Protein AF-A0A2R6R1I7-F1 (afdb_monomer_lite)

pLDDT: mean 73.55, std 19.51, range [26.84, 93.31]

Foldseek 3Di:
DPPPDDDDDDDDDDDDDDPDDDDDDDDDDDDDDDDPDPPPPPDDDPPDDPDPCPDDPCVVVVVVVVCLVVPFDWDQDPVRPIGGDDPPDDDDPVVLVVVVVVCLQQLHQFCVSVVVVVRCPCQVVQDCVNCVVVVVNVDHRRGRFCPRSNCVVPPPDDGDDD

Sequence (162 aa):
MENNIRYSFTTYVRVRNSSVEPTSQTNGLKSDGLSDSAKFEVKKFTFLPKMIFEKHAEFMYLRLVQDIISNGTPNDDRTGTGTLSKFGCQKVFWQGVVEELLWFIRGSTNAKVLQEKDIHIWDDNTSRDYLDSIGLVNREEGNLGPVYGFQWRHFGARPCSW

InterPro domains:
  IPR023451 Thymidylate synthase/dCMP hydroxymethylase domain [PF00303] (61-157)
  IPR036926 Thymidylate synthase/dCMP hydroxymethylase superfamily [G3DSA:3.30.572.10] (46-161)
  IPR036926 Thymidylate synthase/dCMP hydroxymethylase superfamily [SSF55831] (25-157)
  IPR045097 Thymidylate synthase/dCMP hydroxymethylase [PTHR11548] (1-158)

Radius of gyration: 28.65 Å; chains: 1; bounding box: 55×30×86 Å

Organism: Actinidia chinensis var. chinensis (NCBI:txid1590841)

Secondary structure (DSSP, 8-state):
-BTTB----------------------------------------TTS--------THHHHHHHHHHHHHHPEEE--TTSS-EEE-TT-----HHHHHHHHHHHHHT--BTHHHHTTT--TTHHHHSHHHHHHTT-TTSPTTB--SSHHHHHHSTTPPPP--

Structure (mmCIF, N/CA/C/O backbone):
data_AF-A0A2R6R1I7-F1
#
_entry.id   AF-A0A2R6R1I7-F1
#
loop_
_atom_site.group_PDB
_atom_site.id
_atom_site.type_symbol
_atom_site.label_atom_id
_atom_site.label_alt_id
_atom_site.label_comp_id
_atom_site.label_asym_id
_atom_site.label_entity_id
_atom_site.label_seq_id
_atom_site.pdbx_PDB_ins_code
_atom_site.Cartn_x
_atom_site.Cartn_y
_atom_site.Cartn_z
_atom_site.occupancy
_atom_site.B_iso_or_equiv
_atom_site.auth_seq_id
_atom_site.auth_comp_id
_atom_site.auth_asym_id
_atom_site.auth_atom_id
_atom_site.pdbx_PDB_model_num
ATOM 1 N N . MET A 1 1 ? -29.240 -5.486 5.825 1.00 53.81 1 MET A N 1
ATOM 2 C CA . MET A 1 1 ? -29.329 -4.332 4.904 1.00 53.81 1 MET A CA 1
ATOM 3 C C . MET A 1 1 ? -30.636 -4.483 4.175 1.00 53.81 1 MET A C 1
ATOM 5 O O . MET A 1 1 ? -30.867 -5.555 3.635 1.00 53.81 1 MET A O 1
ATOM 9 N N . GLU A 1 2 ? -31.474 -3.460 4.181 1.00 67.88 2 GLU A N 1
ATOM 10 C CA . GLU A 1 2 ? -32.740 -3.482 3.451 1.00 67.88 2 GLU A CA 1
ATOM 11 C C . GLU A 1 2 ? -32.912 -2.110 2.801 1.00 67.88 2 GLU A C 1
ATOM 13 O O . GLU A 1 2 ? -32.643 -1.091 3.436 1.00 67.88 2 GLU A O 1
ATOM 18 N N . ASN A 1 3 ? -33.237 -2.083 1.507 1.00 77.00 3 ASN A N 1
ATOM 19 C CA . ASN A 1 3 ? -33.401 -0.854 0.720 1.00 77.00 3 ASN A CA 1
ATOM 20 C C . ASN A 1 3 ? -32.234 0.148 0.835 1.00 77.00 3 ASN A C 1
ATOM 22 O O . ASN A 1 3 ? -32.446 1.349 0.970 1.00 77.00 3 ASN A O 1
ATOM 26 N N . ASN A 1 4 ? -30.989 -0.342 0.787 1.00 79.81 4 ASN A N 1
ATOM 27 C CA . ASN A 1 4 ? -29.769 0.475 0.893 1.00 79.81 4 ASN A CA 1
ATOM 28 C C . ASN A 1 4 ? -29.589 1.210 2.241 1.00 79.81 4 ASN A C 1
ATOM 30 O O . ASN A 1 4 ? -28.706 2.057 2.379 1.00 79.81 4 ASN A O 1
ATOM 34 N N . ILE A 1 5 ? -30.383 0.861 3.258 1.00 81.75 5 ILE A N 1
ATOM 35 C CA . ILE A 1 5 ? -30.270 1.390 4.617 1.00 81.75 5 ILE A CA 1
ATOM 36 C C . ILE A 1 5 ? -29.611 0.333 5.509 1.00 81.75 5 ILE A C 1
ATOM 38 O O . ILE A 1 5 ? -29.967 -0.854 5.515 1.00 81.75 5 ILE A O 1
ATOM 42 N N . ARG A 1 6 ? -28.605 0.772 6.273 1.00 81.75 6 ARG A N 1
ATOM 43 C CA . ARG A 1 6 ? -27.932 -0.040 7.292 1.00 81.75 6 ARG A CA 1
ATOM 44 C C . ARG A 1 6 ? -28.544 0.269 8.655 1.00 81.75 6 ARG A C 1
ATOM 46 O O . ARG A 1 6 ? -28.568 1.422 9.068 1.00 81.75 6 ARG A O 1
ATOM 53 N N . TYR A 1 7 ? -29.017 -0.763 9.343 1.00 81.12 7 TYR A N 1
ATOM 54 C CA . TYR A 1 7 ? -29.569 -0.689 10.694 1.00 81.12 7 TYR A CA 1
ATOM 55 C C . TYR A 1 7 ? -28.660 -1.440 11.675 1.00 81.12 7 TYR A C 1
ATOM 57 O O . TYR A 1 7 ? -28.006 -2.414 11.304 1.00 81.12 7 TYR A O 1
ATOM 65 N N . SER A 1 8 ? -28.629 -0.984 12.927 1.00 77.94 8 SER A N 1
ATOM 66 C CA . SER A 1 8 ? -27.982 -1.660 14.056 1.00 77.94 8 SER A CA 1
ATOM 67 C C . SER A 1 8 ? -28.920 -1.599 15.256 1.00 77.94 8 SER A C 1
ATOM 69 O O . SER A 1 8 ? -29.582 -0.583 15.468 1.00 77.94 8 SER A O 1
ATOM 71 N N . PHE A 1 9 ? -28.979 -2.671 16.041 1.00 78.94 9 PHE A N 1
ATOM 72 C CA . PHE A 1 9 ? -29.830 -2.752 17.225 1.00 78.94 9 PHE A CA 1
ATOM 73 C C . PHE A 1 9 ? -28.963 -2.709 18.483 1.00 78.94 9 PHE A C 1
ATOM 75 O O . PHE A 1 9 ? -28.085 -3.551 18.665 1.00 78.94 9 PHE A O 1
ATOM 82 N N . THR A 1 10 ? -29.230 -1.742 19.362 1.00 75.56 10 THR A N 1
ATOM 83 C CA . THR A 1 10 ? -28.538 -1.596 20.649 1.00 75.56 10 THR A CA 1
ATOM 84 C C . THR A 1 10 ? -29.565 -1.577 21.770 1.00 75.56 10 THR A C 1
ATOM 86 O O . THR A 1 10 ? -30.505 -0.784 21.749 1.00 75.56 10 THR A O 1
ATOM 89 N N . THR A 1 11 ? -29.387 -2.437 22.769 1.00 78.38 11 THR A N 1
ATOM 90 C CA . THR A 1 11 ? -30.233 -2.461 23.967 1.00 78.38 11 THR A CA 1
ATOM 91 C C . THR A 1 11 ? -29.538 -1.719 25.101 1.00 78.38 11 THR A C 1
ATOM 93 O O . THR A 1 11 ? -28.402 -2.037 25.448 1.00 78.38 11 THR A O 1
ATOM 96 N N . TYR A 1 12 ? -30.231 -0.759 25.713 1.00 74.94 12 TYR A N 1
ATOM 97 C CA . TYR A 1 12 ? -29.759 -0.046 26.899 1.00 74.94 12 TYR A CA 1
ATOM 98 C C . TYR A 1 12 ? -30.543 -0.513 28.126 1.00 74.94 12 TYR A C 1
ATOM 100 O O . TYR A 1 12 ? -31.766 -0.625 28.084 1.00 74.94 12 TYR A O 1
ATOM 108 N N . VAL A 1 13 ? -29.845 -0.760 29.235 1.00 79.25 13 VAL A N 1
ATOM 109 C CA . VAL A 1 13 ? -30.455 -1.106 30.527 1.00 79.25 13 VAL A CA 1
ATOM 110 C C . VAL A 1 13 ? -30.047 -0.058 31.552 1.00 79.25 13 VAL A C 1
ATOM 112 O O . VAL A 1 13 ? -28.870 0.281 31.677 1.00 79.25 13 VAL A O 1
ATOM 115 N N . ARG A 1 14 ? -31.016 0.464 32.309 1.00 77.12 14 ARG A N 1
ATOM 116 C CA . ARG A 1 14 ? -30.749 1.423 33.384 1.00 77.12 14 ARG A CA 1
ATOM 117 C C . ARG A 1 14 ? -30.232 0.690 34.619 1.00 77.12 14 ARG A C 1
ATOM 119 O O . ARG A 1 14 ? -30.995 0.022 35.310 1.00 77.12 14 ARG A O 1
ATOM 126 N N . VAL A 1 15 ? -28.956 0.875 34.934 1.00 72.94 15 VAL A N 1
ATOM 127 C CA . VAL A 1 15 ? -28.366 0.394 36.189 1.00 72.94 15 VAL A CA 1
ATOM 128 C C . VAL A 1 15 ? -28.677 1.409 37.291 1.00 72.94 15 VAL A C 1
ATOM 130 O O . VAL A 1 15 ? -28.305 2.576 37.187 1.00 72.94 15 VAL A O 1
ATOM 133 N N . ARG A 1 16 ? -29.374 0.990 38.353 1.00 73.06 16 ARG A N 1
ATOM 134 C CA . ARG A 1 16 ? -29.486 1.783 39.586 1.00 73.06 16 ARG A CA 1
ATOM 135 C C . ARG A 1 16 ? -28.332 1.375 40.502 1.00 73.06 16 ARG A C 1
ATOM 137 O O . ARG A 1 16 ? -28.335 0.260 41.011 1.00 73.06 16 ARG A O 1
ATOM 144 N N . ASN A 1 17 ? -27.347 2.252 40.702 1.00 55.31 17 ASN A N 1
ATOM 145 C CA . ASN A 1 17 ? -26.426 2.105 41.830 1.00 55.31 17 ASN A CA 1
ATOM 146 C C . ASN A 1 17 ? -27.229 2.425 43.096 1.00 55.31 17 ASN A C 1
ATOM 148 O O . ASN A 1 17 ? -27.557 3.585 43.334 1.00 55.31 17 ASN A O 1
ATOM 152 N N . SER A 1 18 ? -27.588 1.417 43.886 1.00 43.53 18 SER A N 1
ATOM 153 C CA . SER A 1 18 ? -28.007 1.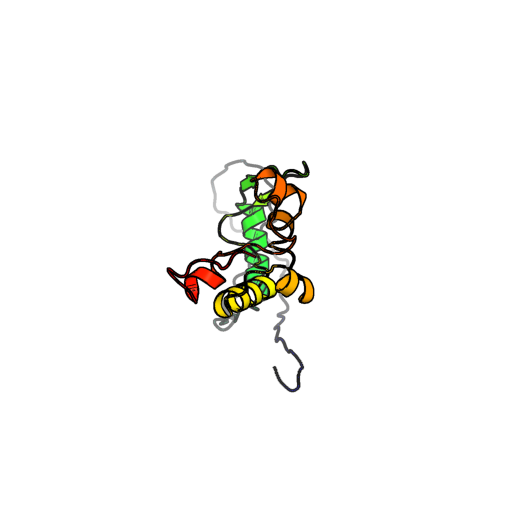666 45.262 1.00 43.53 18 SER A CA 1
ATOM 154 C C . SER A 1 18 ? -26.775 2.122 46.040 1.00 43.53 18 SER A C 1
ATOM 156 O O . SER A 1 18 ? -25.841 1.346 46.231 1.00 43.53 18 SER A O 1
ATOM 158 N N . SER A 1 19 ? -26.751 3.382 46.456 1.00 43.62 19 SER A N 1
ATOM 159 C CA . SER A 1 19 ? -25.827 3.878 47.470 1.00 43.62 19 SER A CA 1
ATOM 160 C C . SER A 1 19 ? -26.169 3.220 48.807 1.00 43.62 19 SER A C 1
ATOM 162 O O . SER A 1 19 ? -27.045 3.708 49.516 1.00 43.62 19 SER A O 1
ATOM 164 N N . VAL A 1 20 ? -25.520 2.097 49.120 1.00 36.53 20 VAL A N 1
ATOM 165 C CA . VAL A 1 20 ? -25.474 1.531 50.474 1.00 36.53 20 VAL A CA 1
ATOM 166 C C . VAL A 1 20 ? -24.096 0.896 50.685 1.00 36.53 20 VAL A C 1
ATOM 168 O O . VAL A 1 20 ? -23.816 -0.183 50.174 1.00 36.53 20 VAL A O 1
ATOM 171 N N . GLU A 1 21 ? -23.244 1.580 51.440 1.00 36.38 21 GLU A N 1
ATOM 172 C CA . GLU A 1 21 ? -22.362 0.933 52.422 1.00 36.38 21 GLU A CA 1
ATOM 173 C C . GLU A 1 21 ? -23.090 0.964 53.789 1.00 36.38 21 GLU A C 1
ATOM 175 O O . GLU A 1 21 ? -23.970 1.822 53.930 1.00 36.38 21 GLU A O 1
ATOM 180 N N . PRO A 1 22 ? -22.784 0.106 54.798 1.00 41.38 22 PRO A N 1
ATOM 181 C CA . PRO A 1 22 ? -21.470 -0.501 55.060 1.00 41.38 22 PRO A CA 1
ATOM 182 C C . PRO A 1 22 ? -21.445 -1.973 55.555 1.00 41.38 22 PRO A C 1
ATOM 184 O O . PRO A 1 22 ? -22.451 -2.577 55.921 1.00 41.38 22 PRO A O 1
ATOM 187 N N . THR A 1 23 ? -20.207 -2.462 55.716 1.00 29.23 23 THR A N 1
ATOM 188 C CA . THR A 1 23 ? -19.723 -3.521 56.634 1.00 29.23 23 THR A CA 1
ATOM 189 C C . THR A 1 23 ? -20.020 -4.998 56.343 1.00 29.23 23 THR A C 1
ATOM 191 O O . THR A 1 23 ? -21.036 -5.549 56.747 1.00 29.23 23 THR A O 1
ATOM 194 N N . SER A 1 24 ? -18.977 -5.698 55.891 1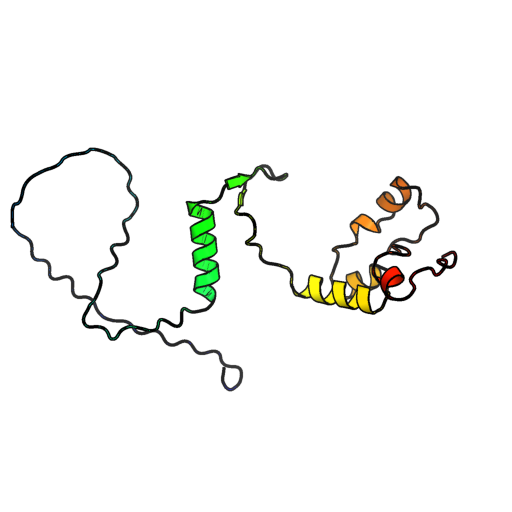.00 28.83 24 SER A N 1
ATOM 195 C CA . SER A 1 24 ? -18.552 -6.951 56.529 1.00 28.83 24 SER A CA 1
ATOM 196 C C . SER A 1 24 ? -17.031 -7.084 56.427 1.00 28.83 24 SER A C 1
ATOM 198 O O . SER A 1 24 ? -16.465 -7.185 55.341 1.00 28.83 24 SER A O 1
ATOM 200 N N . GLN A 1 25 ? -16.389 -7.018 57.592 1.00 32.59 25 GLN A N 1
ATOM 201 C CA . GLN A 1 25 ? -14.974 -7.290 57.813 1.00 32.59 25 GLN A CA 1
ATOM 202 C C . GLN A 1 25 ? -14.639 -8.726 57.387 1.00 32.59 25 GLN A C 1
ATOM 204 O O . GLN A 1 25 ? -15.279 -9.650 57.873 1.00 32.59 25 GLN A O 1
ATOM 209 N N . THR A 1 26 ? -13.580 -8.913 56.599 1.00 27.58 26 THR A N 1
ATOM 210 C CA . THR A 1 26 ? -12.652 -10.047 56.751 1.00 27.58 26 THR A CA 1
ATOM 211 C C . THR A 1 26 ? -11.270 -9.632 56.259 1.00 27.58 26 T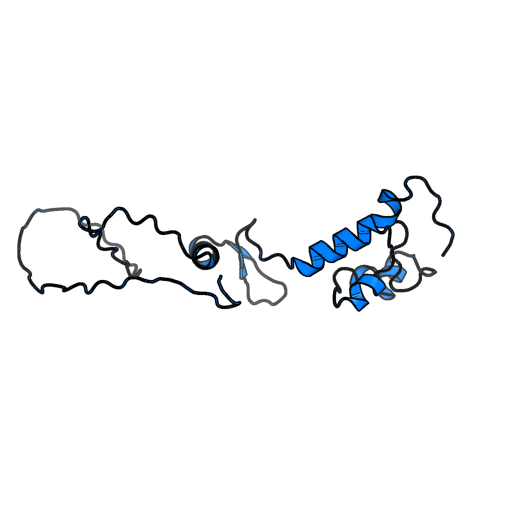HR A C 1
ATOM 213 O O . THR A 1 26 ? -11.120 -9.003 5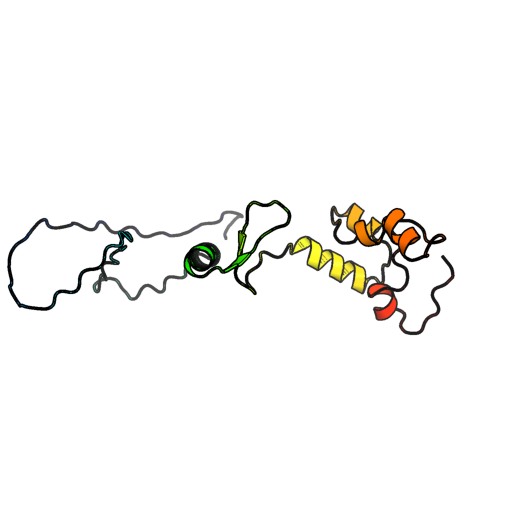5.215 1.00 27.58 26 THR A O 1
ATOM 216 N N . ASN A 1 27 ? -10.279 -9.954 57.080 1.00 28.64 27 ASN A N 1
ATOM 217 C CA . ASN A 1 27 ? -8.921 -9.436 57.084 1.00 28.64 27 ASN A CA 1
ATOM 218 C C . ASN A 1 27 ? -8.026 -9.957 55.945 1.00 28.64 27 ASN A C 1
ATOM 220 O O . ASN A 1 27 ? -8.054 -11.141 55.632 1.00 28.64 27 ASN A O 1
ATOM 224 N N . GLY A 1 28 ? -7.108 -9.088 55.500 1.00 26.84 28 GLY A N 1
ATOM 225 C CA . GLY A 1 28 ? -5.699 -9.440 55.270 1.00 26.84 28 GLY A CA 1
ATOM 226 C C . GLY A 1 28 ? -5.272 -9.814 53.848 1.00 26.84 28 GLY A C 1
ATOM 227 O O . GLY A 1 28 ? -5.343 -10.973 53.470 1.00 26.84 28 GLY A O 1
ATOM 228 N N . LEU A 1 29 ? -4.691 -8.861 53.111 1.00 27.80 29 LEU A N 1
ATOM 229 C CA . LEU A 1 29 ? -3.243 -8.798 52.839 1.00 27.80 29 LEU A CA 1
ATOM 230 C C . LEU A 1 29 ? -2.925 -7.489 52.091 1.00 27.80 29 LEU A C 1
ATOM 232 O O . LEU A 1 29 ? -3.547 -7.170 51.081 1.00 27.80 29 LEU A O 1
ATOM 236 N N . LYS A 1 30 ? -1.958 -6.724 52.609 1.00 30.31 30 LYS A N 1
ATOM 237 C CA . LYS A 1 30 ? -1.379 -5.552 51.942 1.00 30.31 30 LYS A CA 1
ATOM 238 C C . LYS A 1 30 ? -0.405 -6.002 50.852 1.00 30.31 30 LYS A C 1
ATOM 240 O O . LYS A 1 30 ? 0.458 -6.832 51.124 1.00 30.31 30 LYS A O 1
ATOM 245 N N . SER A 1 31 ? -0.454 -5.348 49.697 1.00 29.67 31 SER A N 1
ATOM 246 C CA . SER A 1 31 ? 0.742 -5.053 48.904 1.00 29.67 31 SER A CA 1
ATOM 247 C C . SER A 1 31 ? 0.517 -3.749 48.143 1.00 29.67 31 SER A C 1
ATOM 249 O O . SER A 1 31 ? -0.407 -3.648 47.334 1.00 29.67 31 SER A O 1
ATOM 251 N N . ASP A 1 32 ? 1.344 -2.761 48.464 1.00 30.98 32 ASP A N 1
ATOM 252 C CA . ASP A 1 32 ? 1.398 -1.436 47.860 1.00 30.98 32 ASP A CA 1
ATOM 253 C C . ASP A 1 32 ? 1.785 -1.502 46.373 1.00 30.98 32 ASP A C 1
ATOM 255 O O . ASP A 1 32 ? 2.579 -2.349 45.963 1.00 30.98 32 ASP A O 1
ATOM 259 N N . GLY A 1 33 ? 1.250 -0.583 45.566 1.00 30.42 33 GLY A N 1
ATOM 260 C CA . GLY A 1 33 ? 1.626 -0.442 44.159 1.00 30.42 33 GLY A CA 1
ATOM 261 C C . GLY A 1 33 ? 0.681 0.465 43.378 1.00 30.42 33 GLY A C 1
ATOM 262 O O . GLY A 1 33 ? -0.367 0.036 42.906 1.00 30.42 33 GLY A O 1
ATOM 263 N N . LEU A 1 34 ? 1.074 1.728 43.255 1.00 36.59 34 LEU A N 1
ATOM 264 C CA . LEU A 1 34 ? 0.436 2.779 42.467 1.00 36.59 34 LEU A CA 1
ATOM 265 C C . LEU A 1 34 ? 0.340 2.378 40.976 1.00 36.59 34 LEU A C 1
ATOM 267 O O . LEU A 1 34 ? 1.364 2.173 40.332 1.00 36.59 34 LEU A O 1
ATOM 271 N N . SER A 1 35 ? -0.867 2.316 40.408 1.00 32.09 35 SER A N 1
ATOM 272 C CA . SER A 1 35 ? -1.122 2.736 39.019 1.00 32.09 35 SER A CA 1
ATOM 273 C C . SER A 1 35 ? -2.623 2.969 38.827 1.00 32.09 35 SER A C 1
ATOM 275 O O . SER A 1 35 ? -3.433 2.040 38.891 1.00 32.09 35 SER A O 1
ATOM 277 N N . ASP A 1 36 ? -2.995 4.231 38.616 1.00 38.56 36 ASP A N 1
ATOM 278 C CA . ASP A 1 36 ? -4.328 4.639 38.174 1.00 38.56 36 ASP A CA 1
ATOM 279 C C . ASP A 1 36 ? -4.552 4.145 36.738 1.00 38.56 36 ASP A C 1
ATOM 281 O O . ASP A 1 36 ? -4.438 4.879 35.760 1.00 38.56 36 ASP A O 1
ATOM 285 N N . SER A 1 37 ? -4.857 2.858 36.599 1.00 40.16 37 SER A N 1
ATOM 286 C CA . SER A 1 37 ? -5.606 2.370 35.449 1.00 40.16 37 SER A CA 1
ATOM 287 C C . SER A 1 37 ? -7.070 2.390 35.858 1.00 40.16 37 SER A C 1
ATOM 289 O O . SER A 1 37 ? -7.469 1.726 36.816 1.00 40.16 37 SER A O 1
ATOM 291 N N . ALA A 1 38 ? -7.874 3.200 35.170 1.00 40.25 38 ALA A N 1
ATOM 292 C CA . ALA A 1 38 ? -9.316 3.228 35.348 1.00 40.25 38 ALA A CA 1
ATOM 293 C C . ALA A 1 38 ? -9.869 1.815 35.090 1.00 40.25 38 ALA A C 1
ATOM 295 O O . ALA A 1 38 ? -10.112 1.416 33.950 1.00 40.25 38 ALA A O 1
ATOM 296 N N . LYS A 1 39 ? -10.011 1.024 36.160 1.00 36.72 39 LYS A N 1
ATOM 297 C CA . LYS A 1 39 ? -10.590 -0.315 36.126 1.00 36.72 39 LYS A CA 1
ATOM 298 C C . LYS A 1 39 ? -12.043 -0.161 35.706 1.00 36.72 39 LYS A C 1
ATOM 300 O O . LYS A 1 39 ? -12.898 0.213 36.503 1.00 36.72 39 LYS A O 1
ATOM 305 N N . PHE A 1 40 ? -12.318 -0.436 34.436 1.00 40.94 40 PHE A N 1
ATOM 306 C CA . PHE A 1 40 ? -13.676 -0.555 33.929 1.00 40.94 40 PHE A CA 1
ATOM 307 C C . PHE A 1 40 ? -14.284 -1.820 34.549 1.00 40.94 40 PHE A C 1
ATOM 309 O O . PHE A 1 40 ? -14.105 -2.933 34.055 1.00 40.94 40 PHE A O 1
ATOM 316 N N . GLU A 1 41 ? -14.921 -1.668 35.707 1.00 48.50 41 GLU A N 1
ATOM 317 C CA . GLU A 1 41 ? -15.530 -2.777 36.428 1.00 48.50 41 GLU A CA 1
ATOM 318 C C . GLU A 1 41 ? -16.794 -3.224 35.681 1.00 48.50 41 GLU A C 1
ATOM 320 O O . GLU A 1 41 ? -17.866 -2.620 35.770 1.00 48.50 41 GLU A O 1
ATOM 325 N N . VAL A 1 42 ? -16.662 -4.283 34.880 1.00 53.56 42 VAL A N 1
ATOM 326 C CA . VAL A 1 42 ? -17.789 -4.877 34.158 1.00 53.56 42 VAL A CA 1
ATOM 327 C C . VAL A 1 42 ? -18.684 -5.593 35.169 1.00 53.56 42 VAL A C 1
ATOM 329 O O . VAL A 1 42 ? -18.449 -6.749 35.523 1.00 53.56 42 VAL A O 1
ATOM 332 N N . LYS A 1 43 ? -19.737 -4.913 35.634 1.00 61.31 43 LYS A N 1
ATOM 333 C CA . LYS A 1 43 ? -20.774 -5.528 36.472 1.00 61.31 43 LYS A CA 1
ATOM 334 C C . LYS A 1 43 ? -21.442 -6.661 35.689 1.00 61.31 43 LYS A C 1
ATOM 336 O O . LYS A 1 43 ? -22.125 -6.438 34.691 1.00 61.31 43 LYS A O 1
ATOM 341 N N . LYS A 1 44 ? -21.214 -7.902 36.123 1.00 53.59 44 LYS A N 1
ATOM 342 C CA . LYS A 1 44 ? -21.750 -9.105 35.480 1.00 53.59 44 LYS A CA 1
ATOM 343 C C . LYS A 1 44 ? -23.213 -9.291 35.886 1.00 53.59 44 LYS A C 1
ATOM 345 O O . LYS A 1 44 ? -23.507 -9.864 36.929 1.00 53.59 44 LYS A O 1
ATOM 350 N N . PHE A 1 45 ? -24.135 -8.800 35.064 1.00 59.62 45 PHE A N 1
ATOM 351 C CA . PHE A 1 45 ? -25.569 -8.993 35.282 1.00 59.62 45 PHE A CA 1
ATOM 352 C C . PHE A 1 45 ? -25.971 -10.420 34.891 1.00 59.62 45 PHE A C 1
ATOM 354 O O . PHE A 1 45 ? -26.050 -10.754 33.712 1.00 59.62 45 PHE A O 1
ATOM 361 N N . THR A 1 46 ? -26.211 -11.275 35.885 1.00 58.81 46 THR A N 1
ATOM 362 C CA . THR A 1 46 ? -26.569 -12.695 35.700 1.00 58.81 46 THR A CA 1
ATOM 363 C C . THR A 1 46 ? -28.016 -12.920 35.258 1.00 58.81 46 THR A C 1
ATOM 365 O O . THR A 1 46 ? -28.329 -14.000 34.772 1.00 58.81 46 THR A O 1
ATOM 368 N N . PHE A 1 47 ? -28.889 -11.916 35.407 1.00 62.69 47 PHE A N 1
ATOM 369 C CA . PHE A 1 47 ? -30.306 -11.991 35.023 1.00 62.69 47 PHE A CA 1
ATOM 370 C C . PHE A 1 47 ? -30.543 -11.834 33.512 1.00 62.69 47 PHE A C 1
ATOM 372 O O . PHE A 1 47 ? -31.605 -12.190 33.008 1.00 62.69 47 PHE A O 1
ATOM 379 N N . LEU A 1 48 ? -29.572 -11.294 32.773 1.00 55.31 48 LEU A N 1
ATOM 380 C CA . LEU A 1 48 ? -29.722 -11.134 31.332 1.00 55.31 48 LEU A CA 1
ATOM 381 C C . LEU A 1 48 ? -29.601 -12.509 30.648 1.00 55.31 48 LEU A C 1
ATOM 383 O O . LEU A 1 48 ? -28.717 -13.288 31.023 1.00 55.31 48 LEU A O 1
ATOM 387 N N . PRO A 1 49 ? -30.441 -12.816 29.635 1.00 56.22 49 PRO A N 1
ATOM 388 C CA . PRO A 1 49 ? -30.237 -13.979 28.774 1.00 56.22 49 PRO A CA 1
ATOM 389 C C . PRO A 1 49 ? -28.780 -14.010 28.306 1.00 56.22 49 PRO A C 1
ATOM 391 O O . PRO A 1 49 ? -28.193 -12.941 28.126 1.00 56.22 49 PRO A O 1
ATOM 394 N N . LYS A 1 50 ? -28.183 -15.196 28.098 1.00 51.03 50 LYS A N 1
ATOM 395 C CA . LYS A 1 50 ? -26.834 -15.303 27.511 1.00 51.03 50 LYS A CA 1
ATOM 396 C C . LYS A 1 50 ? -26.842 -14.564 26.175 1.00 51.03 50 LYS A C 1
ATOM 398 O O . LYS A 1 50 ? -27.277 -15.108 25.166 1.00 51.03 50 LYS A O 1
ATOM 403 N N . MET A 1 51 ? -26.406 -13.309 26.194 1.00 52.28 51 MET A N 1
ATOM 404 C CA . MET A 1 51 ? -26.376 -12.474 25.014 1.00 52.28 51 MET A CA 1
ATOM 405 C C . MET A 1 51 ? -25.371 -13.111 24.068 1.00 52.28 51 MET A C 1
ATOM 407 O O . MET A 1 51 ? -24.163 -13.082 24.315 1.00 52.28 51 MET A O 1
ATOM 411 N N . ILE A 1 52 ? -25.872 -13.690 22.981 1.00 50.66 52 ILE A N 1
ATOM 412 C CA . ILE A 1 52 ? -25.074 -13.879 21.780 1.00 50.66 52 ILE A CA 1
ATOM 413 C C . ILE A 1 52 ? -24.861 -12.456 21.268 1.00 50.66 52 ILE A C 1
ATOM 415 O O . ILE A 1 52 ? -25.656 -11.927 20.500 1.00 50.66 52 ILE A O 1
ATOM 419 N N . PHE A 1 53 ? -23.856 -11.770 21.817 1.00 58.28 53 PHE A N 1
ATOM 420 C CA . PHE A 1 53 ? -23.380 -10.522 21.249 1.00 58.28 53 PHE A CA 1
ATOM 421 C C . PHE A 1 53 ? -22.828 -10.889 19.880 1.00 58.28 53 PHE A C 1
ATOM 423 O O . PHE A 1 53 ? -21.665 -11.284 19.765 1.00 58.28 53 PHE A O 1
ATOM 430 N N . GLU A 1 54 ? -23.652 -10.777 18.847 1.00 56.06 54 GLU A N 1
ATOM 431 C CA . GLU A 1 54 ? -23.140 -10.606 17.503 1.00 56.06 54 GLU A CA 1
ATOM 432 C C . GLU A 1 54 ? -22.444 -9.241 17.517 1.00 56.06 54 GLU A C 1
ATOM 434 O O . GLU A 1 54 ? -23.056 -8.178 17.425 1.00 56.06 54 GLU A O 1
ATOM 439 N N . LYS A 1 55 ? -21.156 -9.258 17.877 1.00 66.19 55 LYS A N 1
ATOM 440 C CA . LYS A 1 55 ? -20.370 -8.044 18.079 1.00 66.19 55 LYS A CA 1
ATOM 441 C C . LYS A 1 55 ? -20.301 -7.337 16.738 1.00 66.19 55 LYS A C 1
ATOM 443 O O . LYS A 1 55 ? -19.830 -7.927 15.770 1.00 66.19 55 LYS A O 1
ATOM 448 N N . HIS A 1 56 ? -20.747 -6.082 16.708 1.00 74.31 56 HIS A N 1
ATOM 449 C CA . HIS A 1 56 ? -20.616 -5.225 15.535 1.00 74.31 56 HIS A CA 1
ATOM 450 C C . HIS A 1 56 ? -19.188 -5.327 14.977 1.00 74.31 56 HIS A C 1
ATOM 452 O O . HIS A 1 56 ? -18.227 -5.314 15.750 1.00 74.31 56 HIS A O 1
ATOM 458 N N . ALA A 1 57 ? -19.042 -5.438 13.656 1.00 75.81 57 ALA A N 1
ATOM 459 C CA . ALA A 1 57 ? -17.750 -5.697 13.012 1.00 75.81 57 ALA A CA 1
ATOM 460 C C . ALA A 1 57 ? -16.669 -4.664 13.394 1.00 75.81 57 ALA A C 1
ATOM 462 O O . ALA A 1 57 ? -15.486 -4.986 13.474 1.00 75.81 57 ALA A O 1
ATOM 463 N N . GLU A 1 58 ? -17.075 -3.437 13.728 1.00 79.94 58 GLU A N 1
ATOM 464 C CA . GLU A 1 58 ? -16.191 -2.378 14.226 1.00 79.94 58 GLU A CA 1
ATOM 465 C C . GLU A 1 58 ? -15.452 -2.749 15.519 1.00 79.94 58 GLU A C 1
ATOM 467 O O . GLU A 1 58 ? -14.315 -2.324 15.715 1.00 79.94 58 GLU A O 1
ATOM 472 N N . PHE A 1 59 ? -16.023 -3.604 16.375 1.00 80.00 59 PHE A N 1
ATOM 473 C CA . PHE A 1 59 ? -15.325 -4.073 17.572 1.00 80.00 59 PHE A CA 1
ATOM 474 C C . PHE A 1 59 ? -14.039 -4.825 17.237 1.00 80.00 59 PHE A C 1
ATOM 476 O O . PHE A 1 59 ? -13.142 -4.847 18.074 1.00 80.00 59 PHE A O 1
ATOM 483 N N . MET A 1 60 ? -13.910 -5.419 16.046 1.00 80.06 60 MET A N 1
ATOM 484 C CA . MET A 1 60 ? -12.634 -5.995 15.616 1.00 80.06 60 MET A CA 1
ATOM 485 C C . MET A 1 60 ? -11.566 -4.911 15.460 1.00 80.06 60 MET A C 1
ATOM 487 O O . MET A 1 60 ? -10.460 -5.075 15.966 1.00 80.06 60 MET A O 1
ATOM 491 N N . TYR A 1 61 ? -11.912 -3.783 14.835 1.00 79.75 61 TYR A N 1
ATOM 492 C CA . TYR A 1 61 ? -11.009 -2.643 14.692 1.00 79.75 61 TYR A CA 1
ATOM 493 C C . TYR A 1 61 ? -10.683 -2.005 16.047 1.00 79.75 61 TYR A C 1
ATOM 495 O O . TYR A 1 61 ? -9.515 -1.802 16.358 1.00 79.75 61 TYR A O 1
ATOM 503 N N . LEU A 1 62 ? -11.689 -1.758 16.891 1.00 84.75 62 LEU A N 1
ATOM 504 C CA . LEU A 1 62 ? -11.477 -1.151 18.211 1.00 84.75 62 LEU A CA 1
ATOM 505 C C . LEU A 1 62 ? -10.614 -2.032 19.120 1.00 84.75 62 LEU A C 1
ATOM 507 O O . LEU A 1 62 ? -9.730 -1.529 19.808 1.00 84.75 62 LEU A O 1
ATOM 511 N N . ARG A 1 63 ? -10.825 -3.354 19.091 1.00 83.62 63 ARG A N 1
ATOM 512 C CA . ARG A 1 63 ? -9.978 -4.308 19.820 1.00 83.62 63 ARG A CA 1
ATOM 513 C C . ARG A 1 63 ? -8.558 -4.311 19.298 1.00 83.62 63 ARG A C 1
ATOM 515 O O . ARG A 1 63 ? -7.640 -4.394 20.100 1.00 83.62 63 ARG A O 1
ATOM 522 N N . LEU A 1 64 ? -8.388 -4.218 17.983 1.00 83.75 64 LEU A N 1
ATOM 523 C CA . LEU A 1 64 ? -7.065 -4.151 17.393 1.00 83.75 64 LEU A CA 1
ATOM 524 C C . LEU A 1 64 ? -6.327 -2.878 17.829 1.00 83.75 64 LEU A C 1
ATOM 526 O O . LEU A 1 64 ? -5.184 -2.961 18.259 1.00 83.75 64 LEU A O 1
ATOM 530 N N . VAL A 1 65 ? -6.988 -1.718 17.789 1.00 85.56 65 VAL A N 1
ATOM 531 C CA . VAL A 1 65 ? -6.414 -0.455 18.280 1.00 85.56 65 VAL A CA 1
ATOM 532 C C . VAL A 1 65 ? -6.054 -0.564 19.762 1.00 85.56 65 VAL A C 1
ATOM 534 O O . VAL A 1 65 ? -4.948 -0.202 20.153 1.00 85.56 65 VAL A O 1
ATOM 537 N N . GLN A 1 66 ? -6.946 -1.121 20.585 1.00 86.38 66 GLN A N 1
ATOM 538 C CA . GLN A 1 66 ? -6.684 -1.330 22.009 1.00 86.38 66 GLN A CA 1
ATOM 539 C C . GLN A 1 66 ? -5.493 -2.268 22.250 1.00 86.38 66 GLN A C 1
ATOM 541 O O . GLN A 1 66 ? -4.674 -2.011 23.131 1.00 86.38 66 GLN A O 1
ATOM 546 N N . ASP A 1 67 ? -5.375 -3.337 21.468 1.00 86.06 67 ASP A N 1
ATOM 547 C CA . ASP A 1 67 ? -4.277 -4.296 21.560 1.00 86.06 67 ASP A CA 1
ATOM 548 C C . ASP A 1 67 ? -2.941 -3.687 21.105 1.00 86.06 67 ASP A C 1
ATOM 550 O O . ASP A 1 67 ? -1.919 -3.936 21.736 1.00 86.06 67 ASP A O 1
ATOM 554 N N . ILE A 1 68 ? -2.937 -2.822 20.085 1.00 86.38 68 ILE A N 1
ATOM 555 C CA . ILE A 1 68 ? -1.742 -2.068 19.667 1.00 86.38 68 ILE A CA 1
ATOM 556 C C . ILE A 1 68 ? -1.309 -1.078 20.755 1.00 86.38 68 ILE A C 1
ATOM 558 O O . ILE A 1 68 ? -0.125 -0.988 21.055 1.00 86.38 68 ILE A O 1
ATOM 562 N N . ILE A 1 69 ? -2.248 -0.367 21.383 1.00 87.44 69 ILE A N 1
ATOM 563 C CA . ILE A 1 69 ? -1.927 0.556 22.484 1.00 87.44 69 ILE A CA 1
ATOM 564 C C . ILE A 1 69 ? -1.383 -0.207 23.701 1.00 87.44 69 ILE A C 1
ATOM 566 O O . ILE A 1 69 ? -0.487 0.283 24.380 1.00 87.44 69 ILE A O 1
ATOM 570 N N . SER A 1 70 ? -1.914 -1.401 23.982 1.00 87.50 70 SER A N 1
ATOM 571 C CA . SER A 1 70 ? -1.562 -2.160 25.193 1.00 87.50 70 SER A CA 1
ATOM 572 C C . SER A 1 70 ? -0.298 -3.012 25.033 1.00 87.50 70 SER A C 1
ATOM 574 O O . SER A 1 70 ? 0.468 -3.143 25.980 1.00 87.50 70 SER A O 1
ATOM 576 N N . ASN A 1 71 ? -0.096 -3.616 23.858 1.00 86.19 71 ASN A N 1
ATOM 577 C CA . ASN A 1 71 ? 0.937 -4.627 23.597 1.00 86.19 71 ASN A CA 1
ATOM 578 C C . ASN A 1 71 ? 1.796 -4.318 22.355 1.00 86.19 71 ASN A C 1
ATOM 580 O O . ASN A 1 71 ? 2.565 -5.175 21.917 1.00 86.19 71 ASN A O 1
ATOM 584 N N . GLY A 1 72 ? 1.620 -3.158 21.718 1.00 84.06 72 GLY A N 1
ATOM 585 C CA . GLY A 1 72 ? 2.376 -2.776 20.528 1.00 84.06 72 GLY A CA 1
ATOM 586 C C . GLY A 1 72 ? 3.848 -2.530 20.840 1.00 84.06 72 GLY A C 1
ATOM 587 O O . GLY A 1 72 ? 4.202 -1.978 21.879 1.00 84.06 72 GLY A O 1
ATOM 588 N N . THR A 1 73 ? 4.717 -2.923 19.915 1.00 84.81 73 THR A N 1
ATOM 589 C CA . THR A 1 73 ? 6.150 -2.628 19.987 1.00 84.81 73 THR A CA 1
ATOM 590 C C . THR A 1 73 ? 6.425 -1.242 19.406 1.00 84.81 73 THR A C 1
ATOM 592 O O . THR A 1 73 ? 5.947 -0.964 18.297 1.00 84.81 73 THR A O 1
ATOM 595 N N . PRO A 1 74 ? 7.183 -0.375 20.100 1.00 84.94 74 PRO A N 1
ATOM 596 C CA . PRO A 1 74 ? 7.623 0.890 19.532 1.00 84.94 74 PRO A CA 1
ATOM 597 C C . PRO A 1 74 ? 8.564 0.615 18.361 1.00 84.94 74 PRO A C 1
ATOM 599 O O . PRO A 1 74 ? 9.500 -0.172 18.472 1.00 84.94 74 PRO A O 1
ATOM 602 N N . ASN A 1 75 ? 8.271 1.233 17.225 1.00 81.38 75 ASN A N 1
ATOM 603 C CA . ASN A 1 75 ? 9.104 1.218 16.037 1.00 81.38 75 ASN A CA 1
ATOM 604 C C . ASN A 1 75 ? 9.389 2.662 15.651 1.00 81.38 75 ASN A C 1
ATOM 606 O O . ASN A 1 75 ? 8.455 3.449 15.482 1.00 81.38 75 ASN A O 1
ATOM 610 N N . ASP A 1 76 ? 10.664 2.992 15.499 1.00 78.44 76 ASP A N 1
ATOM 611 C CA . ASP A 1 76 ? 11.053 4.296 14.985 1.00 78.44 76 ASP A CA 1
ATOM 612 C C . ASP A 1 76 ? 10.794 4.343 13.479 1.00 78.44 76 ASP A C 1
ATOM 614 O O . ASP A 1 76 ? 11.179 3.447 12.722 1.00 78.44 76 ASP A O 1
ATOM 618 N N . ASP A 1 77 ? 10.083 5.382 13.050 1.00 77.50 77 ASP A N 1
ATOM 619 C CA . ASP A 1 77 ? 9.762 5.642 11.656 1.00 77.50 77 ASP A CA 1
ATOM 620 C C . ASP A 1 77 ? 10.695 6.710 11.070 1.00 77.50 77 ASP A C 1
ATOM 622 O O . ASP A 1 77 ? 11.323 7.505 11.770 1.00 77.50 77 ASP A O 1
ATOM 626 N N . ARG A 1 78 ? 10.773 6.761 9.735 1.00 76.50 78 ARG A N 1
ATOM 627 C CA . ARG A 1 78 ? 11.567 7.763 8.998 1.00 76.50 78 ARG A CA 1
ATOM 628 C C . ARG A 1 78 ? 11.111 9.209 9.278 1.00 76.50 78 ARG A C 1
ATOM 630 O O . ARG A 1 78 ? 11.822 10.148 8.933 1.00 76.50 78 ARG A O 1
ATOM 637 N N . THR A 1 79 ? 9.923 9.397 9.852 1.00 77.50 79 THR A N 1
ATOM 638 C CA . THR A 1 79 ? 9.334 10.700 10.190 1.00 77.50 79 THR A CA 1
ATOM 639 C C . THR A 1 79 ? 9.734 11.207 11.577 1.00 77.50 79 THR A C 1
ATOM 641 O O . THR A 1 79 ? 9.477 12.371 11.875 1.00 77.50 79 THR A O 1
ATOM 644 N N . GLY A 1 80 ? 10.398 10.386 12.402 1.00 72.56 80 GLY A N 1
ATOM 645 C CA . GLY A 1 80 ? 10.888 10.777 13.729 1.00 72.56 80 GLY A CA 1
ATOM 646 C C . GLY A 1 80 ? 9.789 10.925 14.785 1.00 72.56 80 GLY A C 1
ATOM 647 O O . GLY A 1 80 ? 10.035 11.473 15.857 1.00 72.56 80 GLY A O 1
ATOM 648 N N . THR A 1 81 ? 8.578 10.463 14.482 1.00 79.00 81 THR A N 1
ATOM 649 C CA . THR A 1 81 ? 7.418 10.472 15.382 1.00 79.00 81 THR A CA 1
ATOM 650 C C . THR A 1 81 ? 7.344 9.204 16.221 1.00 79.00 81 THR A C 1
ATOM 652 O O . THR A 1 81 ? 6.876 9.256 17.358 1.00 79.00 81 THR A O 1
ATOM 655 N N . GLY A 1 82 ? 7.831 8.086 15.676 1.00 78.81 82 GLY A N 1
ATOM 656 C CA . GLY A 1 82 ? 7.711 6.766 16.280 1.00 78.81 82 GLY A CA 1
ATOM 657 C C . GLY A 1 82 ? 6.273 6.238 16.223 1.00 78.81 82 GLY A C 1
ATOM 658 O O . GLY A 1 82 ? 5.296 6.975 16.339 1.00 78.81 82 GLY A O 1
ATOM 659 N N . THR A 1 83 ? 6.122 4.928 16.040 1.00 83.50 83 THR A N 1
ATOM 660 C CA . THR A 1 83 ? 4.817 4.262 15.937 1.00 83.50 83 THR A CA 1
ATOM 661 C C . THR A 1 83 ? 4.780 3.001 16.799 1.00 83.50 83 THR A C 1
ATOM 663 O O . THR A 1 83 ? 5.684 2.169 16.749 1.00 83.50 83 THR A O 1
ATOM 666 N N . LEU A 1 84 ? 3.696 2.803 17.556 1.00 82.56 84 LEU A N 1
ATOM 667 C CA . LEU A 1 84 ? 3.394 1.509 18.176 1.00 82.56 84 LEU A CA 1
ATOM 668 C C . LEU A 1 84 ? 2.799 0.580 17.117 1.00 82.56 84 LEU A C 1
ATOM 670 O O . LEU A 1 84 ? 1.743 0.870 16.556 1.00 82.56 84 LEU A O 1
ATOM 674 N N . SER A 1 85 ? 3.463 -0.538 16.836 1.00 79.50 85 SER A N 1
ATOM 675 C CA . SER A 1 85 ? 3.014 -1.490 15.818 1.00 79.50 85 SER A CA 1
ATOM 676 C C . SER A 1 85 ? 2.943 -2.919 16.357 1.00 79.50 85 SER A C 1
ATOM 678 O O . SER A 1 85 ? 3.644 -3.281 17.304 1.00 79.50 85 SER A O 1
ATOM 680 N N . LYS A 1 86 ? 2.071 -3.737 15.757 1.00 81.25 86 LYS A N 1
ATOM 681 C CA . LYS A 1 86 ? 1.954 -5.175 16.023 1.00 81.25 86 LYS A CA 1
ATOM 682 C C . LYS A 1 86 ? 1.905 -5.922 14.692 1.00 81.25 86 LYS A C 1
ATOM 684 O O . LYS A 1 86 ? 1.103 -5.593 13.817 1.00 81.25 86 LYS A O 1
ATOM 689 N N . PHE A 1 87 ? 2.781 -6.911 14.529 1.00 75.31 87 PHE A N 1
ATOM 690 C CA . PHE A 1 87 ? 2.918 -7.662 13.281 1.00 75.31 87 PHE A CA 1
ATOM 691 C C . PHE A 1 87 ? 1.630 -8.433 12.927 1.00 75.31 87 PHE A C 1
ATOM 693 O O . PHE A 1 87 ? 0.957 -8.971 13.806 1.00 75.31 87 PHE A O 1
ATOM 700 N N . GLY A 1 88 ? 1.285 -8.485 11.635 1.00 70.31 88 GLY A N 1
ATOM 701 C CA . GLY A 1 88 ? 0.140 -9.247 11.111 1.00 70.31 88 GLY A CA 1
ATOM 702 C C . GLY A 1 88 ? -1.220 -8.537 11.146 1.00 70.31 88 GLY A C 1
ATOM 703 O O . GLY A 1 88 ? -2.204 -9.098 10.673 1.00 70.31 88 GLY A O 1
ATOM 704 N N . CYS A 1 89 ? -1.296 -7.307 11.661 1.00 63.75 89 CYS A N 1
ATOM 705 C CA . CYS A 1 89 ? -2.542 -6.545 11.731 1.00 63.75 89 CYS A CA 1
ATOM 706 C C . CYS A 1 89 ? -2.423 -5.222 10.967 1.00 63.75 89 CYS A C 1
ATOM 708 O O . CYS A 1 89 ? -2.173 -4.172 11.554 1.00 63.75 89 CYS A O 1
ATOM 710 N N . GLN A 1 90 ? -2.591 -5.270 9.647 1.00 64.38 90 GLN A N 1
ATOM 711 C CA . GLN A 1 90 ? -2.524 -4.085 8.790 1.00 64.38 90 GLN A CA 1
ATOM 712 C C . GLN A 1 90 ? -3.817 -3.931 7.990 1.00 64.38 90 GLN A C 1
ATOM 714 O O . GLN A 1 90 ? -4.379 -4.906 7.490 1.00 64.38 90 GLN A O 1
ATOM 719 N N . LYS A 1 91 ? -4.302 -2.690 7.870 1.00 65.56 91 LYS A N 1
ATOM 720 C CA . LYS A 1 91 ? -5.340 -2.361 6.890 1.00 65.56 91 LYS A CA 1
ATOM 721 C C . LYS A 1 91 ? -4.699 -2.425 5.510 1.00 65.56 91 LYS A C 1
ATOM 723 O O . LYS A 1 91 ? -3.842 -1.611 5.190 1.00 65.56 91 LYS A O 1
ATOM 728 N N . VAL A 1 92 ? -5.117 -3.402 4.718 1.00 72.31 92 VAL A N 1
ATOM 729 C CA . VAL A 1 92 ? -4.645 -3.577 3.345 1.00 72.31 92 VAL A CA 1
ATOM 730 C C . VAL A 1 92 ? -5.460 -2.674 2.421 1.00 72.31 92 VAL A C 1
ATOM 732 O O . VAL A 1 92 ? -6.689 -2.622 2.525 1.00 72.31 92 VAL A O 1
ATOM 735 N N . PHE A 1 93 ? -4.792 -1.978 1.500 1.00 82.19 93 PHE A N 1
ATOM 736 C CA . PHE A 1 93 ? -5.453 -1.242 0.423 1.00 82.19 93 PHE A CA 1
ATOM 737 C C . PHE A 1 93 ? -6.016 -2.232 -0.607 1.00 82.19 93 PHE A C 1
ATOM 739 O O . PHE A 1 93 ? -5.383 -2.570 -1.603 1.00 82.19 93 PHE A O 1
ATOM 746 N N . TRP A 1 94 ? -7.209 -2.754 -0.317 1.00 82.44 94 TRP A N 1
ATOM 747 C CA . TRP A 1 94 ? -7.799 -3.868 -1.063 1.00 82.44 94 TRP A CA 1
ATOM 748 C C . TRP A 1 94 ? -8.013 -3.569 -2.550 1.00 82.44 94 TRP A C 1
ATOM 750 O O . TRP A 1 94 ? -7.788 -4.441 -3.383 1.00 82.44 94 TRP A O 1
ATOM 760 N N . GLN A 1 95 ? -8.408 -2.339 -2.890 1.00 84.81 95 GLN A N 1
ATOM 761 C CA . GLN A 1 95 ? -8.597 -1.931 -4.285 1.00 84.81 95 GLN A CA 1
ATOM 762 C C . GLN A 1 95 ? -7.296 -2.052 -5.086 1.00 84.81 95 GLN A C 1
ATOM 764 O O . GLN A 1 95 ? -7.309 -2.651 -6.157 1.00 84.81 95 GLN A O 1
ATOM 769 N N . GLY A 1 96 ? -6.173 -1.584 -4.531 1.00 87.56 96 GLY A N 1
ATOM 770 C CA . GLY A 1 96 ? -4.860 -1.732 -5.160 1.00 87.56 96 GLY A CA 1
ATOM 771 C C . GLY A 1 96 ? -4.450 -3.191 -5.341 1.00 87.56 96 GLY A C 1
ATOM 772 O O . GLY A 1 96 ? -4.003 -3.561 -6.419 1.00 87.56 96 GLY A O 1
ATOM 773 N N . VAL A 1 97 ? -4.680 -4.040 -4.332 1.00 89.00 97 VAL A N 1
ATOM 774 C CA . VAL A 1 97 ? -4.354 -5.478 -4.407 1.00 89.00 97 VAL A CA 1
ATOM 775 C C . VAL A 1 97 ? -5.146 -6.187 -5.506 1.00 89.00 97 VAL A C 1
ATOM 777 O O . VAL A 1 97 ? -4.592 -6.986 -6.259 1.00 89.00 97 VAL A O 1
ATOM 780 N N . VAL A 1 98 ? -6.448 -5.911 -5.614 1.00 92.06 98 VAL A N 1
ATOM 781 C CA . VAL A 1 98 ? -7.296 -6.530 -6.644 1.00 92.06 98 VAL A CA 1
ATOM 782 C C . VAL A 1 98 ? -6.856 -6.101 -8.039 1.00 92.06 98 VAL A C 1
ATOM 784 O O . VAL A 1 98 ? -6.754 -6.933 -8.937 1.00 92.06 98 VAL A O 1
ATOM 787 N N . GLU A 1 99 ? -6.586 -4.817 -8.227 1.00 92.94 99 GLU A N 1
ATOM 788 C CA . GLU A 1 99 ? -6.212 -4.278 -9.531 1.00 92.94 99 GLU A CA 1
ATOM 789 C C . GLU A 1 99 ? -4.805 -4.694 -9.969 1.00 92.94 99 GLU A C 1
ATOM 791 O O . GLU A 1 99 ? -4.600 -5.025 -11.137 1.00 92.94 99 GLU A O 1
ATOM 796 N N . GLU A 1 100 ? -3.860 -4.798 -9.036 1.00 93.06 100 GLU A N 1
ATOM 797 C CA . GLU A 1 100 ? -2.551 -5.401 -9.288 1.00 93.06 100 GLU A CA 1
ATOM 798 C C . GLU A 1 100 ? -2.683 -6.871 -9.714 1.00 93.06 100 GLU A C 1
ATOM 800 O O . GLU A 1 100 ? -2.089 -7.305 -10.704 1.00 93.06 100 GLU A O 1
ATOM 805 N N . LEU A 1 101 ? -3.520 -7.647 -9.019 1.00 92.62 101 LEU A N 1
ATOM 806 C CA . LEU A 1 101 ? -3.746 -9.044 -9.375 1.00 92.62 101 LEU A CA 1
ATOM 807 C C . LEU A 1 101 ? -4.357 -9.179 -10.778 1.00 92.62 101 LEU A C 1
ATOM 809 O O . LEU A 1 101 ? -3.926 -10.022 -11.569 1.00 92.62 101 LEU A O 1
ATOM 813 N N . LEU A 1 102 ? -5.339 -8.340 -11.115 1.00 92.31 102 LEU A N 1
ATOM 814 C CA . LEU A 1 102 ? -5.926 -8.303 -12.457 1.00 92.31 102 LEU A CA 1
ATOM 815 C C . LEU A 1 102 ? -4.892 -7.901 -13.517 1.00 92.31 102 LEU A C 1
ATOM 817 O O . LEU A 1 102 ? -4.889 -8.460 -14.618 1.00 92.31 102 LEU A O 1
ATOM 821 N N . TRP A 1 103 ? -3.988 -6.980 -13.183 1.00 93.31 103 TRP A N 1
ATOM 822 C CA . TRP A 1 103 ? -2.876 -6.575 -14.038 1.00 93.31 103 TRP A CA 1
ATOM 823 C C . TRP A 1 103 ? -1.916 -7.742 -14.323 1.00 93.31 103 TRP A C 1
ATOM 825 O O . TRP A 1 103 ? -1.589 -7.977 -15.493 1.00 93.31 103 TRP A O 1
ATOM 835 N N . PHE A 1 104 ? -1.571 -8.553 -13.310 1.00 92.62 104 PHE A N 1
ATOM 836 C CA . PHE A 1 104 ? -0.796 -9.787 -13.501 1.00 92.62 104 PHE A CA 1
ATOM 837 C C . PHE A 1 104 ? -1.534 -10.800 -14.385 1.00 92.62 104 PHE A C 1
ATOM 839 O O . PHE A 1 104 ? -0.963 -11.313 -15.347 1.00 92.62 104 PHE A O 1
ATOM 846 N N . ILE A 1 105 ? -2.818 -11.066 -14.118 1.00 89.75 105 ILE A N 1
ATOM 847 C CA . ILE A 1 105 ? -3.620 -12.036 -14.887 1.00 89.75 105 ILE A CA 1
ATOM 848 C C . ILE A 1 105 ? -3.711 -11.632 -16.366 1.00 89.75 105 ILE A C 1
ATOM 850 O O . ILE A 1 105 ? -3.634 -12.481 -17.263 1.00 89.75 105 ILE A O 1
ATOM 854 N N . ARG A 1 106 ? -3.834 -10.330 -16.650 1.00 88.94 106 ARG A N 1
ATOM 855 C CA . ARG A 1 106 ? -3.860 -9.803 -18.021 1.00 88.94 106 ARG A CA 1
ATOM 856 C C . ARG A 1 106 ? -2.527 -9.986 -18.751 1.00 88.94 106 ARG A C 1
ATOM 858 O O . ARG A 1 106 ? -2.514 -9.966 -19.978 1.00 88.94 106 ARG A O 1
ATOM 865 N N . GLY A 1 107 ? -1.439 -10.202 -18.019 1.00 87.38 107 GLY A N 1
ATOM 866 C CA . GLY A 1 107 ? -0.089 -10.253 -18.565 1.00 87.38 107 GLY A CA 1
ATOM 867 C C . GLY A 1 107 ? 0.492 -8.876 -18.868 1.00 87.38 107 GLY A C 1
ATOM 868 O O . GLY A 1 107 ? 1.415 -8.768 -19.670 1.00 87.38 107 GLY A O 1
ATOM 869 N N . SER A 1 108 ? -0.073 -7.826 -18.269 1.00 88.44 108 SER A N 1
ATOM 870 C CA . SER A 1 108 ? 0.387 -6.458 -18.481 1.00 88.44 108 SER A CA 1
ATOM 871 C C . SER A 1 108 ? 1.739 -6.240 -17.805 1.00 88.44 108 SER A C 1
ATOM 873 O O . SER A 1 108 ? 2.033 -6.833 -16.768 1.00 88.44 108 SER A O 1
ATOM 875 N N . THR A 1 109 ? 2.563 -5.388 -18.408 1.00 89.31 109 THR A N 1
ATOM 876 C CA . THR A 1 109 ? 3.901 -5.033 -17.913 1.00 89.31 109 THR A CA 1
ATOM 877 C C . THR A 1 109 ? 4.099 -3.527 -17.797 1.00 89.31 109 THR A C 1
ATOM 879 O O . THR A 1 109 ? 5.189 -3.084 -17.450 1.00 89.31 109 THR A O 1
ATOM 882 N N . ASN A 1 110 ? 3.066 -2.734 -18.094 1.00 90.94 110 ASN A N 1
ATOM 883 C CA . ASN A 1 110 ? 3.121 -1.278 -18.040 1.00 90.94 110 ASN A CA 1
ATOM 884 C C . ASN A 1 110 ? 2.374 -0.747 -16.802 1.00 90.94 110 ASN A C 1
ATOM 886 O O . ASN A 1 110 ? 1.174 -1.004 -16.658 1.00 90.94 110 ASN A O 1
ATOM 890 N N . ALA A 1 111 ? 3.071 -0.017 -15.928 1.00 90.38 111 ALA A N 1
ATOM 891 C CA . ALA A 1 111 ? 2.527 0.621 -14.728 1.00 90.38 111 ALA A CA 1
ATOM 892 C C . ALA A 1 111 ? 1.509 1.723 -15.042 1.00 90.38 111 ALA A C 1
ATOM 894 O O . ALA A 1 111 ? 0.621 1.956 -14.229 1.00 90.38 111 ALA A O 1
ATOM 895 N N . LYS A 1 112 ? 1.537 2.326 -16.241 1.00 90.75 112 LYS A N 1
ATOM 896 C CA . LYS A 1 112 ? 0.553 3.348 -16.648 1.00 90.75 112 LYS A CA 1
ATOM 897 C C . LYS A 1 112 ? -0.890 2.841 -16.560 1.00 90.75 112 LYS A C 1
ATOM 899 O O . LYS A 1 112 ? -1.787 3.591 -16.206 1.00 90.75 112 LYS A O 1
ATOM 904 N N . VAL A 1 113 ? -1.107 1.541 -16.784 1.00 91.31 113 VAL A N 1
ATOM 905 C CA . VAL A 1 113 ? -2.427 0.894 -16.646 1.00 91.31 113 VAL A CA 1
ATOM 906 C C . VAL A 1 113 ? -2.939 0.923 -15.198 1.00 91.31 113 VAL A C 1
ATOM 908 O O . VAL A 1 113 ? -4.146 0.944 -14.972 1.00 91.31 113 VAL A O 1
ATOM 911 N N . LEU A 1 114 ? -2.033 0.894 -14.217 1.00 91.50 114 LEU A N 1
ATOM 912 C CA . LEU A 1 114 ? -2.365 1.026 -12.798 1.00 91.50 114 LEU A CA 1
ATOM 913 C C . LEU A 1 114 ? -2.532 2.504 -12.416 1.00 91.50 114 LEU A C 1
ATOM 915 O O . LEU A 1 114 ? -3.496 2.839 -11.731 1.00 91.50 114 LEU A O 1
ATOM 919 N N . GLN A 1 115 ? -1.683 3.391 -12.944 1.00 90.94 115 GLN A N 1
ATOM 920 C CA . GLN A 1 115 ? -1.789 4.844 -12.745 1.00 90.94 115 GLN A CA 1
ATOM 921 C C . GLN A 1 115 ? -3.126 5.407 -13.248 1.00 90.94 115 GLN A C 1
ATOM 923 O O . GLN A 1 115 ? -3.751 6.211 -12.563 1.00 90.94 115 GLN A O 1
ATOM 928 N N . GLU A 1 116 ? -3.622 4.932 -14.397 1.00 92.00 116 GLU A N 1
ATOM 929 C CA . GLU A 1 116 ? -4.955 5.274 -14.928 1.00 92.00 116 GLU A CA 1
ATOM 930 C C . GLU A 1 116 ? -6.098 4.931 -13.954 1.00 92.00 116 GLU A C 1
ATOM 932 O O . GLU A 1 116 ? -7.184 5.505 -14.039 1.00 92.00 116 GLU A O 1
ATOM 937 N N . LYS A 1 117 ? -5.860 4.004 -13.021 1.00 90.75 117 LYS A N 1
ATOM 938 C CA . LYS A 1 117 ? -6.796 3.586 -11.972 1.00 90.75 117 LYS A CA 1
ATOM 939 C C . LYS A 1 117 ? -6.465 4.169 -10.594 1.00 90.75 117 LYS A C 1
ATOM 941 O O . LYS A 1 117 ? -6.995 3.680 -9.600 1.00 90.75 117 LYS A O 1
ATOM 946 N N . ASP A 1 118 ? -5.614 5.194 -10.542 1.00 90.75 118 ASP A N 1
ATOM 947 C CA . ASP A 1 118 ? -5.125 5.836 -9.315 1.00 90.75 118 ASP A CA 1
ATOM 948 C C . ASP A 1 118 ? -4.354 4.876 -8.383 1.00 90.75 118 ASP A C 1
ATOM 950 O O . ASP A 1 118 ? -4.435 4.943 -7.156 1.00 90.75 118 ASP A O 1
ATOM 954 N N . ILE A 1 119 ? -3.615 3.929 -8.972 1.00 90.12 119 ILE A N 1
ATOM 955 C CA . ILE A 1 119 ? -2.785 2.962 -8.248 1.00 90.12 119 ILE A CA 1
ATOM 956 C C . ILE A 1 119 ? -1.322 3.183 -8.620 1.00 90.12 119 ILE A C 1
ATOM 958 O O . ILE A 1 119 ? -0.869 2.785 -9.690 1.00 90.12 119 ILE A O 1
ATOM 962 N N . HIS A 1 120 ? -0.577 3.748 -7.674 1.00 90.88 120 HIS A N 1
ATOM 963 C CA . HIS A 1 120 ? 0.799 4.228 -7.869 1.00 90.88 120 HIS A CA 1
ATOM 964 C C . HIS A 1 120 ? 1.858 3.321 -7.217 1.00 90.88 120 HIS A C 1
ATOM 966 O O . HIS A 1 120 ? 2.985 3.732 -6.964 1.00 90.88 120 HIS A O 1
ATOM 972 N N . ILE A 1 121 ? 1.510 2.066 -6.897 1.00 90.56 121 ILE A N 1
ATOM 973 C CA . ILE A 1 121 ? 2.386 1.145 -6.138 1.00 90.56 121 ILE A CA 1
ATOM 974 C C . ILE A 1 121 ? 3.660 0.721 -6.898 1.00 90.56 121 ILE A C 1
ATOM 976 O O . ILE A 1 121 ? 4.584 0.207 -6.276 1.00 90.56 121 ILE A O 1
ATOM 980 N N . TRP A 1 122 ? 3.705 0.921 -8.221 1.00 90.94 122 TRP A N 1
ATOM 981 C CA . TRP A 1 122 ? 4.831 0.566 -9.100 1.00 90.94 122 TRP A CA 1
ATOM 982 C C . TRP A 1 122 ? 5.528 1.791 -9.722 1.00 90.94 122 TRP A C 1
ATOM 984 O O . TRP A 1 122 ? 6.413 1.628 -10.566 1.00 90.94 122 TRP A O 1
ATOM 994 N N . ASP A 1 123 ? 5.155 3.010 -9.325 1.00 90.38 123 ASP A N 1
ATOM 995 C CA . ASP A 1 123 ? 5.657 4.249 -9.935 1.00 90.38 123 ASP A CA 1
ATOM 996 C C . ASP A 1 123 ? 7.158 4.425 -9.708 1.00 90.38 123 ASP A C 1
ATOM 998 O O . ASP A 1 123 ? 7.917 4.592 -10.662 1.00 90.38 123 ASP A O 1
ATOM 1002 N N . ASP A 1 124 ? 7.619 4.259 -8.468 1.00 88.88 124 ASP A N 1
ATOM 1003 C CA . ASP A 1 124 ? 9.037 4.402 -8.126 1.00 88.88 124 ASP A CA 1
ATOM 1004 C C . ASP A 1 124 ? 9.911 3.411 -8.912 1.00 88.88 124 ASP A C 1
ATOM 1006 O O . ASP A 1 124 ? 10.962 3.775 -9.442 1.00 88.88 124 ASP A O 1
ATOM 1010 N N . ASN A 1 125 ? 9.442 2.169 -9.068 1.00 86.75 125 ASN A N 1
ATOM 1011 C CA . ASN A 1 125 ? 10.130 1.102 -9.803 1.00 86.75 125 ASN A CA 1
ATOM 1012 C C . ASN A 1 125 ? 10.098 1.270 -11.326 1.00 86.75 125 ASN A C 1
ATOM 1014 O O . ASN A 1 125 ? 10.774 0.526 -12.041 1.00 86.75 125 ASN A O 1
ATOM 1018 N N . THR A 1 126 ? 9.293 2.198 -11.831 1.00 87.38 126 THR A N 1
ATOM 1019 C CA . THR A 1 126 ? 9.200 2.501 -13.260 1.00 87.38 126 THR A CA 1
ATOM 1020 C C . THR A 1 126 ? 9.662 3.899 -13.620 1.00 87.38 126 THR A C 1
ATOM 1022 O O . THR A 1 126 ? 9.708 4.209 -14.812 1.00 87.38 126 THR A O 1
ATOM 1025 N N . SER A 1 127 ? 10.039 4.696 -12.619 1.00 90.75 127 SER A N 1
ATOM 1026 C CA . SER A 1 127 ? 10.599 6.028 -12.790 1.00 90.75 127 SER A CA 1
ATOM 1027 C C . SER A 1 127 ? 11.853 6.000 -13.661 1.00 90.75 127 SER A C 1
ATOM 1029 O O . SER A 1 127 ? 12.644 5.047 -13.638 1.00 90.75 127 SER A O 1
ATOM 1031 N N . ARG A 1 128 ? 12.052 7.076 -14.429 1.00 89.88 128 ARG A N 1
ATOM 1032 C CA . ARG A 1 128 ? 13.232 7.248 -15.286 1.00 89.88 128 ARG A CA 1
ATOM 1033 C C . ARG A 1 128 ? 14.532 7.076 -14.496 1.00 89.88 128 ARG A C 1
ATOM 1035 O O . ARG A 1 128 ? 15.386 6.287 -14.903 1.00 89.88 128 ARG A O 1
ATOM 1042 N N . ASP A 1 129 ? 14.613 7.724 -13.337 1.00 90.50 129 ASP A N 1
ATOM 1043 C CA . ASP A 1 129 ? 15.776 7.695 -12.448 1.00 90.50 129 ASP A CA 1
ATOM 1044 C C . ASP A 1 129 ? 16.102 6.273 -11.975 1.00 90.50 129 ASP A C 1
ATOM 1046 O O . ASP A 1 129 ? 17.259 5.845 -12.022 1.00 90.50 129 ASP A O 1
ATOM 1050 N N . TYR A 1 130 ? 15.087 5.501 -11.570 1.00 89.44 130 TYR A N 1
ATOM 1051 C CA . TYR A 1 130 ? 15.288 4.117 -11.154 1.00 89.44 130 TYR A CA 1
ATOM 1052 C C . TYR A 1 130 ? 15.749 3.247 -12.323 1.00 89.44 130 TYR A C 1
ATOM 1054 O O . TYR A 1 130 ? 16.739 2.526 -12.187 1.00 89.44 130 TYR A O 1
ATOM 1062 N N . LEU A 1 131 ? 15.085 3.343 -13.481 1.00 88.75 131 LEU A N 1
ATOM 1063 C CA . LEU A 1 131 ? 15.443 2.577 -14.677 1.00 88.75 131 LEU A CA 1
ATOM 1064 C C . LEU A 1 131 ? 16.878 2.875 -15.136 1.00 88.75 131 LEU A C 1
ATOM 1066 O O . LEU A 1 131 ? 17.610 1.951 -15.495 1.00 88.75 131 LEU A O 1
ATOM 1070 N N . ASP A 1 132 ? 17.304 4.139 -15.080 1.00 90.56 132 ASP A N 1
ATOM 1071 C CA . ASP A 1 132 ? 18.686 4.526 -15.380 1.00 90.56 132 ASP A CA 1
ATOM 1072 C C . ASP A 1 132 ? 19.676 3.965 -14.358 1.00 90.56 132 ASP A C 1
ATOM 1074 O O . ASP A 1 132 ? 20.724 3.441 -14.743 1.00 90.56 132 ASP A O 1
ATOM 1078 N N . SER A 1 133 ? 19.329 3.992 -13.066 1.00 91.25 133 SER A N 1
ATOM 1079 C CA . SER A 1 133 ? 20.200 3.491 -11.994 1.00 91.25 133 SER A CA 1
ATOM 1080 C C . SER A 1 133 ? 20.535 2.000 -12.124 1.00 91.25 133 SER A C 1
ATOM 1082 O O . SER A 1 133 ? 21.632 1.576 -11.760 1.00 91.25 133 SER A O 1
ATOM 1084 N N . ILE A 1 134 ? 19.619 1.208 -12.690 1.00 87.88 134 ILE A N 1
ATOM 1085 C CA . ILE A 1 134 ? 19.795 -0.234 -12.920 1.00 87.88 134 ILE A CA 1
ATOM 1086 C C . ILE A 1 134 ? 20.299 -0.565 -14.335 1.00 87.88 134 ILE A C 1
ATOM 1088 O O . ILE A 1 134 ? 20.337 -1.734 -14.719 1.00 87.88 134 ILE A O 1
ATOM 1092 N N . GLY A 1 135 ? 20.689 0.445 -15.121 1.00 88.12 135 GLY A N 1
ATOM 1093 C CA . GLY A 1 135 ? 21.247 0.270 -16.465 1.00 88.12 135 GLY A CA 1
ATOM 1094 C C . GLY A 1 135 ? 20.217 -0.048 -17.553 1.00 88.12 135 GLY A C 1
ATOM 1095 O O . GLY A 1 135 ? 20.594 -0.419 -18.665 1.00 88.12 135 GLY A O 1
ATOM 1096 N N . LEU A 1 136 ? 18.920 0.118 -17.278 1.00 86.75 136 LEU A N 1
ATOM 1097 C CA . LEU A 1 136 ? 17.833 -0.045 -18.248 1.00 86.75 136 LEU A CA 1
ATOM 1098 C C . LEU A 1 136 ? 17.533 1.270 -18.984 1.00 86.75 136 LEU A C 1
ATOM 1100 O O . LEU A 1 136 ? 16.382 1.671 -19.121 1.00 86.75 136 LEU A O 1
ATOM 1104 N N . VAL A 1 137 ? 18.576 1.918 -19.507 1.00 85.81 137 VAL A N 1
ATOM 1105 C CA . VAL A 1 137 ? 18.505 3.263 -20.112 1.00 85.81 137 VAL A CA 1
ATOM 1106 C C . VAL A 1 137 ? 17.592 3.352 -21.340 1.00 85.81 137 VAL A C 1
ATOM 1108 O O . VAL A 1 137 ? 16.973 4.380 -21.586 1.00 85.81 137 VAL A O 1
ATOM 1111 N N . ASN A 1 138 ? 17.470 2.260 -22.099 1.00 86.38 138 ASN A N 1
ATOM 1112 C CA . ASN A 1 138 ? 16.650 2.210 -23.315 1.00 86.38 138 ASN A CA 1
ATOM 1113 C C . ASN A 1 138 ? 15.176 1.893 -23.036 1.00 86.38 138 ASN A C 1
ATOM 1115 O O . ASN A 1 138 ? 14.375 1.844 -23.962 1.00 86.38 138 ASN A O 1
ATOM 1119 N N . ARG A 1 139 ? 14.815 1.613 -21.781 1.00 85.44 139 ARG A N 1
ATOM 1120 C CA . ARG A 1 139 ? 13.462 1.198 -21.426 1.00 85.44 139 ARG A CA 1
ATOM 1121 C C . ARG A 1 139 ? 12.583 2.415 -21.186 1.00 85.44 139 ARG A C 1
ATOM 1123 O O . ARG A 1 139 ? 12.976 3.325 -20.463 1.00 85.44 139 ARG A O 1
ATOM 1130 N N . GLU A 1 140 ? 11.392 2.413 -21.773 1.00 88.75 140 GLU A N 1
ATOM 1131 C CA . GLU A 1 140 ? 10.412 3.478 -21.565 1.00 88.75 140 GLU A CA 1
ATOM 1132 C C . GLU A 1 140 ? 9.921 3.538 -20.113 1.00 88.75 140 GLU A C 1
ATOM 1134 O O . GLU A 1 140 ? 9.690 2.511 -19.470 1.00 88.75 140 GLU A O 1
ATOM 1139 N N . GLU A 1 141 ? 9.694 4.756 -19.623 1.00 88.56 141 GLU A N 1
ATOM 1140 C CA . GLU A 1 141 ? 9.088 4.996 -18.315 1.00 88.56 141 GLU A CA 1
ATOM 1141 C C . GLU A 1 141 ? 7.688 4.368 -18.232 1.00 88.56 141 GLU A C 1
ATOM 1143 O O . GLU A 1 141 ? 6.869 4.457 -19.158 1.00 88.56 141 GLU A O 1
ATOM 1148 N N . GLY A 1 142 ? 7.416 3.708 -17.108 1.00 86.88 142 GLY A N 1
ATOM 1149 C CA . GLY A 1 142 ? 6.212 2.902 -16.911 1.00 86.88 142 GLY A CA 1
ATOM 1150 C C . GLY A 1 142 ? 6.343 1.456 -17.396 1.00 86.88 142 GLY A C 1
ATOM 1151 O O . GLY A 1 142 ? 5.545 0.621 -16.987 1.00 86.88 142 GLY A O 1
ATOM 1152 N N . ASN A 1 143 ? 7.329 1.098 -18.224 1.00 88.12 143 ASN A N 1
ATOM 1153 C CA . ASN A 1 143 ? 7.501 -0.283 -18.681 1.00 88.12 143 ASN A CA 1
ATOM 1154 C C . ASN A 1 143 ? 8.389 -1.073 -17.707 1.00 88.12 143 ASN A C 1
ATOM 1156 O O . ASN A 1 143 ? 9.574 -0.793 -17.574 1.00 88.12 143 ASN A O 1
ATOM 1160 N N . LEU A 1 144 ? 7.846 -2.109 -17.060 1.00 85.94 144 LEU A N 1
ATOM 1161 C CA . LEU A 1 144 ? 8.599 -2.997 -16.164 1.00 85.94 144 LEU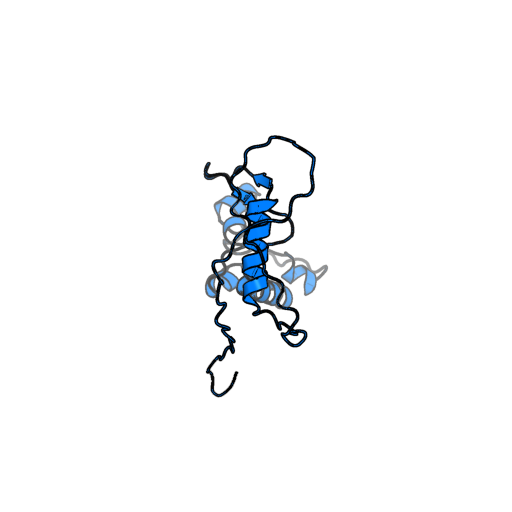 A CA 1
ATOM 1162 C C . LEU A 1 144 ? 9.294 -4.146 -16.910 1.00 85.94 144 LEU A C 1
ATOM 1164 O O . LEU A 1 144 ? 10.135 -4.852 -16.346 1.00 85.94 144 LEU A O 1
ATOM 1168 N N . GLY A 1 145 ? 8.972 -4.360 -18.187 1.00 86.44 145 GLY A N 1
ATOM 1169 C CA . GLY A 1 145 ? 9.423 -5.515 -18.960 1.00 86.44 145 GLY A CA 1
ATOM 1170 C C . GLY A 1 145 ? 8.839 -6.842 -18.460 1.00 86.44 145 GLY A C 1
ATOM 1171 O O . GLY A 1 145 ? 7.732 -6.854 -17.934 1.00 86.44 145 GLY A O 1
ATOM 1172 N N . PRO A 1 146 ? 9.533 -7.983 -18.632 1.00 88.50 146 PRO A N 1
ATOM 1173 C CA . PRO A 1 146 ? 8.961 -9.318 -18.433 1.00 88.50 146 PRO A CA 1
ATOM 1174 C C . PRO A 1 146 ? 8.863 -9.725 -16.950 1.00 88.50 146 PRO A C 1
ATOM 1176 O O . PRO A 1 146 ? 9.473 -10.699 -16.499 1.00 88.50 146 PRO A O 1
ATOM 1179 N N . VAL A 1 147 ? 8.094 -8.957 -16.185 1.00 87.62 147 VAL A N 1
ATOM 1180 C CA . VAL A 1 147 ? 7.765 -9.220 -14.781 1.00 87.62 147 VAL A CA 1
ATOM 1181 C C . VAL A 1 147 ? 6.614 -10.226 -14.669 1.00 87.62 147 VAL A C 1
ATOM 1183 O O . VAL A 1 147 ? 6.267 -10.901 -15.640 1.00 87.62 147 VAL A O 1
ATOM 1186 N N . TYR A 1 148 ? 6.029 -10.351 -13.477 1.00 89.75 148 TYR A N 1
ATOM 1187 C CA . TYR A 1 148 ? 5.055 -11.381 -13.110 1.00 89.75 148 TYR A CA 1
ATOM 1188 C C . TYR A 1 148 ? 3.978 -11.634 -14.165 1.00 89.75 148 TYR A C 1
ATOM 1190 O O . TYR A 1 148 ? 3.815 -12.775 -14.591 1.00 89.75 148 TYR A O 1
ATOM 1198 N N . GLY A 1 149 ? 3.301 -10.587 -14.649 1.00 87.50 149 GLY A N 1
ATOM 1199 C CA . GLY A 1 149 ? 2.240 -10.748 -15.641 1.00 87.50 149 GLY A CA 1
ATOM 1200 C C . GLY A 1 149 ? 2.724 -11.441 -16.918 1.00 87.50 149 GLY A C 1
ATOM 1201 O O . GLY A 1 149 ? 2.121 -12.417 -17.372 1.00 87.50 149 GLY A O 1
ATOM 1202 N N . PHE A 1 150 ? 3.850 -10.992 -17.473 1.00 88.50 150 PHE A N 1
ATOM 1203 C CA . PHE A 1 150 ? 4.436 -11.622 -18.653 1.00 88.50 150 PHE A CA 1
ATOM 1204 C C . PHE A 1 150 ? 4.848 -13.067 -18.370 1.00 88.50 150 PHE A C 1
ATOM 1206 O O . PHE A 1 150 ? 4.544 -13.950 -19.162 1.00 88.50 150 PHE A O 1
ATOM 1213 N N . GLN A 1 151 ? 5.487 -13.340 -17.230 1.00 88.94 151 GLN A N 1
ATOM 1214 C CA . GLN A 1 151 ? 5.919 -14.698 -16.884 1.00 88.94 151 GLN A CA 1
ATOM 1215 C C . GLN A 1 151 ? 4.741 -15.660 -16.705 1.00 88.94 151 GLN A C 1
ATOM 1217 O O . GLN A 1 151 ? 4.831 -16.813 -17.115 1.00 88.94 151 GLN A O 1
ATOM 1222 N N . TRP A 1 152 ? 3.623 -15.195 -16.145 1.00 87.06 152 TRP A N 1
ATOM 1223 C CA . TRP A 1 152 ? 2.425 -16.014 -15.945 1.00 87.06 152 TRP A CA 1
ATOM 1224 C C . TRP A 1 152 ? 1.744 -16.393 -17.260 1.00 87.06 152 TRP A C 1
ATOM 1226 O O . TRP A 1 152 ? 1.147 -17.462 -17.364 1.00 87.06 152 TRP A O 1
ATOM 1236 N N . ARG A 1 153 ? 1.814 -15.521 -18.271 1.00 87.50 153 ARG A N 1
ATOM 1237 C CA . ARG A 1 153 ? 1.114 -15.704 -19.553 1.00 87.50 153 ARG A CA 1
ATOM 1238 C C . ARG A 1 153 ? 2.014 -16.200 -20.682 1.00 87.50 153 ARG A C 1
ATOM 1240 O O . ARG A 1 153 ? 1.525 -16.836 -21.612 1.00 87.50 153 ARG A O 1
ATOM 1247 N N . HIS A 1 154 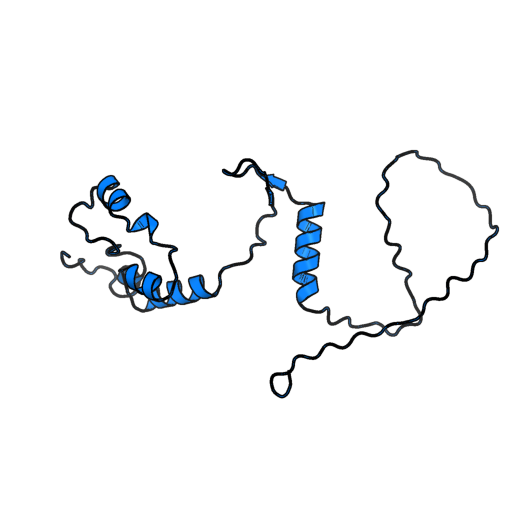? 3.309 -15.928 -20.591 1.00 85.56 154 HIS A N 1
ATOM 1248 C CA . HIS A 1 154 ? 4.306 -16.110 -21.645 1.00 85.56 154 HIS A CA 1
ATOM 1249 C C . HIS A 1 154 ? 5.622 -16.665 -21.077 1.00 85.56 154 HIS A C 1
ATOM 1251 O O . HIS A 1 154 ? 6.715 -16.200 -21.406 1.00 85.56 154 HIS A O 1
ATOM 1257 N N . PHE A 1 155 ? 5.524 -17.677 -20.212 1.00 86.38 155 PHE A N 1
ATOM 1258 C CA . PHE A 1 155 ? 6.690 -18.341 -19.633 1.00 86.38 155 PHE A CA 1
ATOM 1259 C C . PHE A 1 155 ? 7.624 -18.893 -20.727 1.00 86.38 155 PHE A C 1
ATOM 1261 O O . PHE A 1 155 ? 7.192 -19.633 -21.609 1.00 86.38 155 PHE A O 1
ATOM 1268 N N . GLY A 1 156 ? 8.910 -18.528 -20.678 1.00 81.56 156 GLY A N 1
ATOM 1269 C CA . GLY A 1 156 ? 9.924 -18.977 -21.643 1.00 81.56 156 GLY A CA 1
ATOM 1270 C C . GLY A 1 156 ? 9.920 -18.251 -22.995 1.00 81.56 156 GLY A C 1
ATOM 1271 O O . GLY A 1 156 ? 10.788 -18.518 -23.827 1.00 81.56 156 GLY A O 1
ATOM 1272 N N . ALA A 1 157 ? 8.996 -17.314 -23.226 1.00 82.38 157 ALA A N 1
ATOM 1273 C CA . ALA A 1 157 ? 9.035 -16.466 -24.410 1.00 82.38 157 ALA A CA 1
ATOM 1274 C C . ALA A 1 157 ? 10.173 -15.444 -24.296 1.00 82.38 157 ALA A C 1
ATOM 1276 O O . ALA A 1 157 ? 10.422 -14.881 -23.226 1.00 82.38 157 ALA A O 1
ATOM 1277 N N . ARG A 1 158 ? 10.856 -15.164 -25.413 1.00 76.69 158 ARG A N 1
ATOM 1278 C CA . ARG A 1 158 ? 11.772 -14.023 -25.458 1.00 76.69 158 ARG A CA 1
ATOM 1279 C C . ARG A 1 158 ? 10.935 -12.747 -25.433 1.00 76.69 158 ARG A C 1
ATOM 1281 O O . ARG A 1 158 ? 10.058 -12.610 -26.288 1.00 76.69 158 ARG A O 1
ATOM 1288 N N . PRO A 1 159 ? 11.195 -11.817 -24.505 1.00 64.81 159 PRO A N 1
ATOM 1289 C CA . PRO A 1 159 ? 10.615 -10.490 -24.594 1.00 64.81 159 PRO A CA 1
ATOM 1290 C C . PRO A 1 159 ? 11.079 -9.895 -25.922 1.00 64.81 159 PRO A C 1
ATOM 1292 O O . PRO A 1 159 ? 12.285 -9.799 -26.162 1.00 64.81 159 PRO A O 1
ATOM 1295 N N . CYS A 1 160 ? 10.144 -9.564 -26.814 1.00 58.09 160 CYS A N 1
ATOM 1296 C CA . CYS A 1 160 ? 10.483 -8.760 -27.981 1.00 58.09 160 CYS A CA 1
ATOM 1297 C C . CYS A 1 160 ? 11.139 -7.476 -27.466 1.00 58.09 160 CYS A C 1
ATOM 1299 O O . CYS A 1 160 ? 10.689 -6.921 -26.466 1.00 58.09 160 CYS A O 1
ATOM 1301 N N . SER A 1 161 ? 12.243 -7.070 -28.086 1.00 51.53 161 SER A N 1
ATOM 1302 C CA . SER A 1 161 ? 12.902 -5.800 -27.797 1.00 51.53 161 SER A CA 1
ATOM 1303 C C . SER A 1 161 ? 11.870 -4.676 -27.913 1.00 51.53 161 SER A C 1
ATOM 1305 O O . SER A 1 161 ? 11.401 -4.412 -29.021 1.00 51.53 161 SER A O 1
ATOM 1307 N N . TRP A 1 162 ? 11.486 -4.107 -26.772 1.00 50.12 162 TRP A N 1
ATOM 1308 C CA . TRP A 1 162 ? 10.706 -2.879 -26.653 1.00 50.12 162 TRP A CA 1
ATOM 1309 C C . TRP A 1 162 ? 11.683 -1.736 -26.440 1.00 50.12 162 TRP A C 1
ATOM 1311 O O . TRP A 1 162 ? 12.566 -1.915 -25.563 1.00 50.12 162 TRP A O 1
#